Protein AF-A0A849RDF2-F1 (afdb_monomer)

Foldseek 3Di:
DAQLCVLPVVVLVQQLVQCVVVVNNVVNVLSVGWDFPAKAADPVQRKIKTFTDWPDDDDPCCPPPVNWDWCDWAFTDDPFRKIWTDTVVRTTTMIMTGNPDPCSVSRVVRNVD

Structure (mmCIF, N/CA/C/O backbone):
data_AF-A0A849RDF2-F1
#
_entry.id   AF-A0A849RDF2-F1
#
loop_
_atom_site.group_PDB
_atom_site.id
_atom_site.type_symbol
_atom_site.label_atom_id
_atom_site.label_alt_id
_atom_site.label_comp_id
_atom_site.label_asym_id
_atom_site.la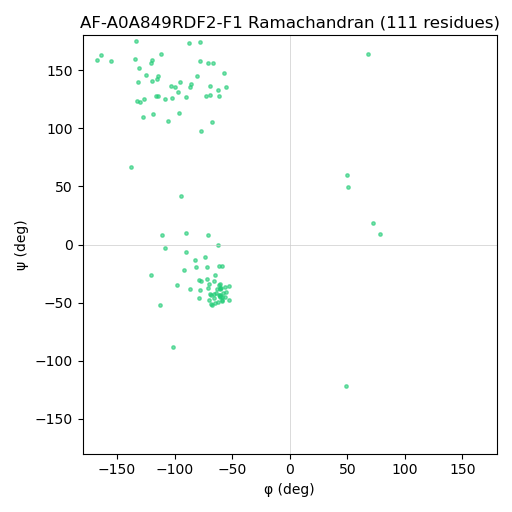bel_entity_id
_atom_site.label_seq_id
_atom_site.pdbx_PDB_ins_code
_atom_site.Cartn_x
_atom_site.Cartn_y
_atom_site.Cartn_z
_atom_site.occupancy
_atom_site.B_iso_or_equiv
_atom_site.auth_seq_id
_atom_site.auth_comp_id
_atom_site.auth_asym_id
_atom_site.auth_atom_id
_atom_site.pdbx_PDB_model_num
ATOM 1 N N . MET A 1 1 ? 4.001 -14.063 7.668 1.00 60.94 1 MET A N 1
ATOM 2 C CA . MET A 1 1 ? 4.428 -13.189 6.554 1.00 60.94 1 MET A CA 1
ATOM 3 C C . MET A 1 1 ? 5.271 -12.043 7.091 1.00 60.94 1 MET A C 1
ATOM 5 O O . MET A 1 1 ? 5.225 -11.777 8.289 1.00 60.94 1 MET A O 1
ATOM 9 N N . SER A 1 2 ? 6.099 -11.438 6.243 1.00 86.88 2 SER A N 1
ATOM 10 C CA . SER A 1 2 ? 7.029 -10.358 6.587 1.00 86.88 2 SER A CA 1
ATOM 11 C C . SER A 1 2 ? 6.331 -8.998 6.718 1.00 86.88 2 SER A C 1
ATOM 13 O O . SER A 1 2 ? 5.246 -8.775 6.183 1.00 86.88 2 SER A O 1
ATOM 15 N N . SER A 1 3 ? 6.957 -8.068 7.446 1.00 94.75 3 SER A N 1
ATOM 16 C CA . SER A 1 3 ? 6.512 -6.672 7.467 1.00 94.75 3 SER A CA 1
ATOM 17 C C . SER A 1 3 ? 6.810 -5.976 6.137 1.00 94.75 3 SER A C 1
ATOM 19 O O . SER A 1 3 ? 7.736 -6.365 5.417 1.00 94.75 3 SER A O 1
ATOM 21 N N . LEU A 1 4 ? 6.054 -4.921 5.829 1.00 96.56 4 LEU A N 1
ATOM 22 C CA . LEU A 1 4 ? 6.219 -4.116 4.621 1.00 96.56 4 LEU A CA 1
ATOM 23 C C . LEU A 1 4 ? 7.626 -3.515 4.548 1.00 96.56 4 LEU A C 1
ATOM 25 O O . LEU A 1 4 ? 8.311 -3.722 3.556 1.00 96.56 4 LEU A O 1
ATOM 29 N N . ILE A 1 5 ? 8.110 -2.902 5.635 1.00 96.94 5 ILE A N 1
ATOM 30 C CA . ILE A 1 5 ? 9.480 -2.360 5.720 1.00 96.94 5 ILE A CA 1
ATOM 31 C C . ILE A 1 5 ? 10.548 -3.421 5.426 1.00 96.94 5 ILE A C 1
ATOM 33 O O . ILE A 1 5 ? 11.576 -3.111 4.838 1.00 96.94 5 ILE A O 1
ATOM 37 N N . LYS A 1 6 ? 10.346 -4.676 5.840 1.00 95.75 6 LYS A N 1
ATOM 38 C CA . LYS A 1 6 ? 11.328 -5.736 5.565 1.00 95.75 6 LYS A CA 1
ATOM 39 C C . LYS A 1 6 ? 11.264 -6.226 4.124 1.00 95.75 6 LYS A C 1
ATOM 41 O O . LYS A 1 6 ? 12.282 -6.667 3.605 1.00 95.75 6 LYS A O 1
ATOM 46 N N . SER A 1 7 ? 10.077 -6.194 3.525 1.00 94.94 7 SER A N 1
ATOM 47 C CA . SER A 1 7 ? 9.838 -6.761 2.196 1.00 94.94 7 SER A CA 1
ATOM 48 C C . SER A 1 7 ? 10.147 -5.762 1.084 1.00 94.94 7 SER A C 1
ATOM 50 O O . SER A 1 7 ? 10.720 -6.160 0.083 1.00 94.94 7 SER A O 1
ATOM 52 N N . PHE A 1 8 ? 9.808 -4.487 1.306 1.00 95.31 8 PHE A N 1
ATOM 53 C CA . PHE A 1 8 ? 9.947 -3.367 0.373 1.00 9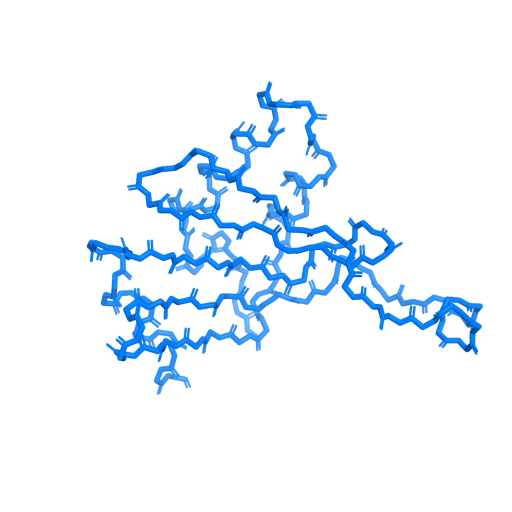5.31 8 PHE A CA 1
ATOM 54 C C . PHE A 1 8 ? 10.477 -2.122 1.118 1.00 95.31 8 PHE A C 1
ATOM 56 O O . PHE A 1 8 ? 9.752 -1.137 1.293 1.00 95.31 8 PHE A O 1
ATOM 63 N N . PRO A 1 9 ? 11.726 -2.148 1.620 1.00 95.56 9 PRO A N 1
ATOM 64 C CA . PRO A 1 9 ? 12.253 -1.115 2.517 1.00 95.56 9 PRO A CA 1
ATOM 65 C C . PRO A 1 9 ? 12.241 0.288 1.906 1.00 95.56 9 PRO A C 1
ATOM 67 O O . PRO A 1 9 ? 11.803 1.236 2.557 1.00 95.56 9 PRO A O 1
ATOM 70 N N . SER A 1 10 ? 12.685 0.418 0.653 1.00 94.88 10 SER A N 1
ATOM 71 C CA . SER A 1 10 ? 12.755 1.710 -0.038 1.00 94.88 10 SER A CA 1
ATOM 72 C C . SER A 1 10 ? 11.366 2.298 -0.278 1.00 94.88 10 SER A C 1
ATOM 74 O O . SER A 1 10 ? 11.151 3.481 -0.025 1.00 94.88 10 SER A O 1
ATOM 76 N N . LEU A 1 11 ? 10.410 1.461 -0.697 1.00 95.88 11 LEU A N 1
ATOM 77 C CA . LEU A 1 11 ? 9.020 1.870 -0.893 1.00 95.88 11 LEU A CA 1
ATOM 78 C C . LEU A 1 11 ? 8.397 2.341 0.422 1.00 95.88 11 LEU A C 1
ATOM 80 O O . LEU A 1 11 ? 7.825 3.424 0.481 1.00 95.88 11 LEU A O 1
ATOM 84 N N . ALA A 1 12 ? 8.533 1.549 1.488 1.00 96.75 12 ALA A N 1
ATOM 85 C CA . ALA A 1 12 ? 7.948 1.872 2.784 1.00 96.75 12 ALA A CA 1
ATOM 86 C C . ALA A 1 12 ? 8.504 3.193 3.339 1.00 96.75 12 ALA A C 1
ATOM 88 O O . ALA A 1 12 ? 7.738 4.042 3.789 1.00 96.75 12 ALA A O 1
ATOM 89 N N . ALA A 1 13 ? 9.823 3.397 3.252 1.00 97.00 13 ALA A N 1
ATOM 90 C CA . ALA A 1 13 ? 10.464 4.635 3.684 1.00 97.00 13 ALA A CA 1
ATOM 91 C C . ALA A 1 13 ? 9.960 5.854 2.895 1.00 97.00 13 ALA A C 1
ATOM 93 O O . ALA 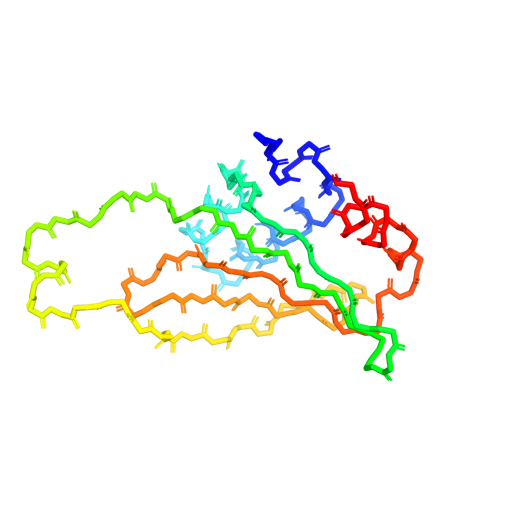A 1 13 ? 9.664 6.892 3.494 1.00 97.00 13 ALA A O 1
ATOM 94 N N . GLU A 1 14 ? 9.828 5.722 1.573 1.00 96.94 14 GLU A N 1
ATOM 95 C CA . GLU A 1 14 ? 9.341 6.797 0.710 1.00 96.94 14 GLU A CA 1
ATOM 96 C C . GLU A 1 14 ? 7.882 7.151 1.014 1.00 96.94 14 GLU A C 1
ATOM 98 O O . GLU A 1 14 ? 7.575 8.313 1.287 1.00 96.94 14 GLU A O 1
ATOM 103 N N . LEU A 1 15 ? 6.993 6.156 1.062 1.00 97.69 15 LEU A N 1
ATOM 104 C CA . LEU A 1 15 ? 5.575 6.361 1.366 1.00 97.69 15 LEU A CA 1
ATOM 105 C C . LEU A 1 15 ? 5.384 7.015 2.734 1.00 97.69 15 LEU A C 1
ATOM 107 O O . LEU A 1 15 ? 4.673 8.014 2.861 1.00 97.69 15 LEU A O 1
ATOM 111 N N . SER A 1 16 ? 6.067 6.505 3.758 1.00 97.88 16 SER A N 1
ATOM 112 C CA . SER A 1 16 ? 6.018 7.067 5.105 1.00 97.88 16 SER A CA 1
ATOM 113 C C . SER A 1 16 ? 6.530 8.507 5.161 1.00 97.88 16 SER A C 1
ATOM 115 O O . SER A 1 16 ? 6.006 9.317 5.931 1.00 97.88 16 SER A O 1
ATOM 117 N N . ARG A 1 17 ? 7.537 8.864 4.357 1.00 97.94 17 ARG A N 1
ATOM 118 C CA . ARG A 1 17 ? 8.021 10.245 4.241 1.00 97.94 17 ARG A CA 1
ATOM 119 C C . ARG A 1 17 ? 6.970 11.144 3.592 1.00 97.94 17 ARG A C 1
ATOM 121 O O .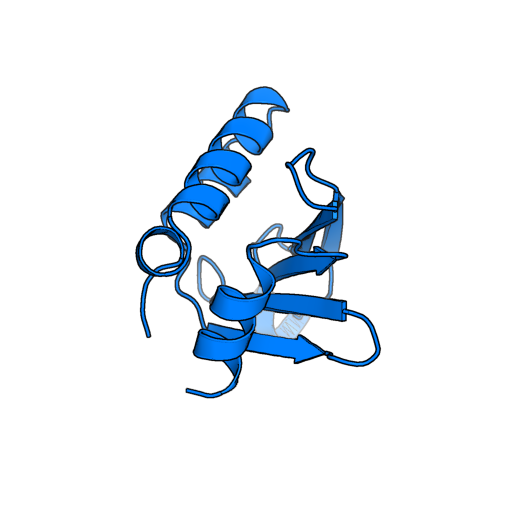 ARG A 1 17 ? 6.620 12.168 4.177 1.00 97.94 17 ARG A O 1
ATOM 128 N N . GLN A 1 18 ? 6.442 10.758 2.434 1.00 98.00 18 GLN A N 1
ATOM 129 C CA . GLN A 1 18 ? 5.487 11.568 1.667 1.00 98.00 18 GLN A CA 1
ATOM 130 C C . GLN A 1 18 ? 4.169 11.781 2.410 1.00 98.00 18 GLN A C 1
ATOM 132 O O . GLN A 1 18 ? 3.654 12.898 2.488 1.00 98.00 18 GLN A O 1
ATOM 137 N N . LEU A 1 19 ? 3.656 10.738 3.062 1.00 97.69 19 LEU A N 1
ATOM 138 C CA . LEU A 1 19 ? 2.468 10.842 3.905 1.00 97.69 19 LEU A CA 1
ATOM 139 C C . LEU A 1 19 ? 2.677 11.820 5.064 1.00 97.69 19 LEU A C 1
ATOM 141 O O . LEU A 1 19 ? 1.772 12.576 5.401 1.00 97.69 19 LEU A O 1
ATOM 145 N N . ARG A 1 20 ? 3.868 11.866 5.672 1.00 98.06 20 ARG A N 1
ATOM 146 C CA . ARG A 1 20 ? 4.162 12.853 6.724 1.00 98.06 20 ARG A CA 1
ATOM 147 C C . ARG A 1 20 ? 4.232 14.272 6.176 1.00 98.06 20 ARG A C 1
ATOM 149 O O . ARG A 1 20 ? 3.653 15.167 6.786 1.00 98.06 20 ARG A O 1
ATOM 156 N N . LEU A 1 21 ? 4.890 14.469 5.033 1.00 97.19 21 LEU A N 1
ATOM 157 C CA . LEU A 1 21 ? 4.993 15.779 4.379 1.00 97.19 21 LEU A CA 1
ATOM 158 C C . LEU A 1 21 ? 3.619 16.349 4.004 1.00 97.19 21 LEU A C 1
ATOM 160 O O . LEU A 1 21 ? 3.400 17.550 4.113 1.00 97.19 21 LEU A O 1
ATOM 164 N N . THR A 1 22 ? 2.674 15.482 3.641 1.00 96.00 22 THR A N 1
ATOM 165 C CA . THR A 1 22 ? 1.300 15.853 3.268 1.00 96.00 22 THR A CA 1
ATOM 166 C C . THR A 1 22 ? 0.321 15.880 4.450 1.00 96.00 22 THR A C 1
ATOM 168 O O . THR A 1 22 ? -0.887 15.999 4.257 1.00 96.00 22 THR A O 1
ATOM 171 N N . GLY A 1 23 ? 0.810 15.776 5.693 1.00 96.88 23 GLY A N 1
ATOM 172 C CA . GLY A 1 23 ? -0.021 15.857 6.902 1.00 96.88 23 GLY A CA 1
ATOM 173 C C . GLY A 1 23 ? -0.801 14.580 7.246 1.00 96.88 23 GLY A C 1
ATOM 174 O O . GLY A 1 23 ? -1.601 14.576 8.179 1.00 96.88 23 GLY A O 1
ATOM 175 N N . ARG A 1 24 ? -0.544 13.465 6.557 1.00 97.12 24 ARG A N 1
ATOM 176 C CA . ARG A 1 24 ? -1.165 12.142 6.760 1.00 97.12 24 ARG A CA 1
ATOM 177 C C . ARG A 1 24 ? -0.334 11.233 7.677 1.00 97.12 24 ARG A C 1
ATOM 179 O O . ARG A 1 24 ? -0.212 10.029 7.446 1.00 97.12 24 ARG A O 1
ATOM 186 N N . ALA A 1 25 ? 0.216 11.788 8.759 1.00 97.56 25 ALA A N 1
ATOM 187 C CA . ALA A 1 25 ? 1.052 11.049 9.714 1.00 97.56 25 ALA A CA 1
ATOM 188 C C . ALA A 1 25 ? 0.417 9.749 10.272 1.00 97.56 25 ALA A C 1
ATOM 190 O O . ALA A 1 25 ? 1.146 8.767 10.423 1.00 97.56 25 ALA A O 1
ATOM 191 N N . PRO A 1 26 ? -0.909 9.665 10.526 1.00 97.06 26 PRO A N 1
ATOM 192 C CA . PRO A 1 26 ? -1.531 8.407 10.942 1.00 97.06 26 PRO A CA 1
ATOM 193 C C . PRO A 1 26 ? -1.386 7.271 9.920 1.00 97.06 26 PRO A C 1
ATOM 195 O O . PRO A 1 26 ? -1.152 6.133 10.319 1.00 97.06 26 PRO A O 1
ATOM 198 N N . LEU A 1 27 ? -1.480 7.556 8.615 1.00 97.25 27 LEU A N 1
ATOM 199 C CA . LEU A 1 27 ? -1.260 6.549 7.570 1.00 97.25 27 LEU A CA 1
ATOM 200 C C . LEU A 1 27 ? 0.217 6.164 7.467 1.00 97.25 27 LEU A C 1
ATOM 202 O O . LEU A 1 27 ? 0.518 4.985 7.317 1.00 97.25 27 LEU A O 1
ATOM 206 N N . ALA A 1 28 ? 1.137 7.119 7.636 1.00 97.94 28 ALA A N 1
ATOM 207 C CA . ALA A 1 28 ? 2.570 6.819 7.674 1.00 97.94 28 ALA A CA 1
ATOM 208 C C . ALA A 1 28 ? 2.914 5.819 8.795 1.00 97.94 28 ALA A C 1
ATOM 210 O O . ALA A 1 28 ? 3.652 4.865 8.582 1.00 97.94 28 ALA A O 1
ATOM 211 N N . ASN A 1 29 ? 2.312 5.974 9.978 1.00 97.94 29 ASN A N 1
ATOM 212 C CA . ASN A 1 29 ? 2.508 5.027 11.080 1.00 97.94 29 ASN A CA 1
ATOM 213 C C . ASN A 1 29 ? 1.942 3.628 10.764 1.00 97.94 29 ASN A C 1
ATOM 215 O O . ASN A 1 29 ? 2.479 2.620 11.230 1.00 97.94 29 ASN A O 1
ATOM 219 N N . GLN A 1 30 ? 0.867 3.551 9.971 1.00 98.00 30 GLN A N 1
ATOM 220 C CA . GLN A 1 30 ? 0.339 2.273 9.490 1.00 98.00 30 GLN A CA 1
ATOM 221 C C . GLN A 1 30 ? 1.290 1.624 8.479 1.00 98.00 30 GLN A C 1
ATOM 223 O O . GLN A 1 30 ? 1.552 0.436 8.612 1.00 98.00 30 GLN A O 1
ATOM 228 N N . ILE A 1 31 ? 1.870 2.383 7.540 1.00 97.88 31 ILE A N 1
ATOM 229 C CA . ILE A 1 31 ? 2.912 1.884 6.620 1.00 97.88 31 ILE A CA 1
ATOM 230 C C . ILE A 1 31 ? 4.091 1.303 7.408 1.00 97.88 31 ILE A C 1
ATOM 232 O O . ILE A 1 31 ? 4.530 0.186 7.128 1.00 97.88 31 ILE A O 1
ATOM 236 N N . ASP A 1 32 ? 4.551 2.009 8.444 1.00 97.38 32 ASP A N 1
ATOM 237 C CA . ASP A 1 32 ? 5.715 1.586 9.227 1.00 97.38 32 ASP A CA 1
ATOM 238 C C . ASP A 1 32 ? 5.496 0.271 9.999 1.00 97.38 32 ASP A C 1
ATOM 240 O O . ASP A 1 32 ? 6.446 -0.457 10.295 1.00 97.38 32 ASP A O 1
ATOM 244 N N . SER A 1 33 ? 4.243 -0.047 10.323 1.00 96.81 33 SER A N 1
ATOM 245 C CA . SER A 1 33 ? 3.858 -1.241 11.085 1.00 96.81 33 SER A CA 1
ATOM 246 C C . SER A 1 33 ? 3.155 -2.314 10.248 1.00 96.81 33 SER A C 1
ATOM 248 O O . SER A 1 33 ? 2.866 -3.394 10.766 1.00 96.81 33 SER A O 1
ATOM 250 N N . ALA A 1 34 ? 2.908 -2.055 8.961 1.00 97.56 34 ALA A N 1
ATOM 251 C CA . ALA A 1 34 ? 2.118 -2.925 8.103 1.00 97.56 34 ALA A CA 1
ATOM 252 C C . ALA A 1 34 ? 2.760 -4.308 7.943 1.00 97.56 34 ALA A C 1
ATOM 254 O O . ALA A 1 34 ? 3.950 -4.450 7.641 1.00 97.56 34 ALA A O 1
ATOM 255 N N . ALA A 1 35 ? 1.938 -5.344 8.091 1.00 96.94 35 ALA A N 1
ATOM 256 C CA . ALA A 1 35 ? 2.280 -6.708 7.716 1.00 96.94 35 ALA A CA 1
ATOM 257 C C . ALA A 1 35 ? 1.722 -7.005 6.321 1.00 96.94 35 ALA A C 1
ATOM 259 O O . ALA A 1 35 ? 0.545 -6.749 6.066 1.00 96.94 35 ALA A O 1
ATOM 260 N N . VAL A 1 36 ? 2.549 -7.557 5.430 1.00 97.19 36 VAL A N 1
ATOM 261 C CA . VAL A 1 36 ? 2.112 -7.945 4.081 1.00 97.19 36 VAL A CA 1
ATOM 262 C C . VAL A 1 36 ? 1.231 -9.188 4.189 1.00 97.19 36 VAL A C 1
ATOM 264 O O . VAL A 1 36 ? 1.637 -10.171 4.804 1.00 97.19 36 VAL A O 1
ATOM 267 N N . ALA A 1 37 ? 0.036 -9.128 3.603 1.00 96.00 37 ALA A N 1
ATOM 268 C CA . ALA A 1 37 ? -0.955 -10.203 3.578 1.00 96.00 37 ALA A CA 1
ATOM 269 C C . ALA A 1 37 ? -0.921 -11.011 2.274 1.00 96.00 37 ALA A C 1
ATOM 271 O O . ALA A 1 37 ? -1.151 -12.214 2.291 1.00 96.00 37 ALA A O 1
ATOM 272 N N . ARG A 1 38 ? -0.637 -10.361 1.140 1.00 96.06 38 ARG A N 1
ATOM 273 C CA . ARG A 1 38 ? -0.294 -10.998 -0.144 1.00 96.06 38 ARG A CA 1
ATOM 274 C C . ARG A 1 38 ? 0.266 -9.953 -1.099 1.00 96.06 38 ARG A C 1
ATOM 276 O O . ARG A 1 38 ? -0.028 -8.768 -0.951 1.00 96.06 38 ARG A O 1
ATOM 283 N N . VAL A 1 39 ? 1.014 -10.399 -2.096 1.00 97.25 39 VAL A N 1
ATOM 284 C CA . VAL A 1 39 ? 1.430 -9.569 -3.228 1.00 97.25 39 VAL A CA 1
ATOM 285 C C . VAL A 1 39 ? 0.883 -10.204 -4.497 1.00 97.25 39 VAL A C 1
ATOM 287 O O . VAL A 1 39 ? 0.838 -11.425 -4.606 1.00 97.25 39 VAL A O 1
ATOM 290 N N . THR A 1 40 ? 0.423 -9.394 -5.440 1.00 97.12 40 THR A N 1
ATOM 291 C CA . THR A 1 40 ? 0.069 -9.857 -6.784 1.00 97.12 40 THR A CA 1
ATOM 292 C C . THR A 1 40 ? 0.702 -8.962 -7.825 1.00 97.12 40 THR A C 1
ATOM 294 O O . THR A 1 40 ? 0.902 -7.772 -7.587 1.00 97.12 40 THR A O 1
ATOM 297 N N . PHE A 1 41 ? 0.969 -9.526 -8.995 1.00 96.88 41 PHE A N 1
ATOM 298 C CA . PHE A 1 41 ? 1.481 -8.785 -10.133 1.00 96.88 41 PHE A CA 1
ATOM 299 C C . PHE A 1 41 ? 0.688 -9.152 -11.386 1.00 96.88 41 PHE A C 1
ATOM 301 O O . PHE A 1 41 ? 0.614 -10.324 -11.751 1.00 96.88 41 PHE A O 1
ATOM 308 N N . ASP A 1 42 ? 0.109 -8.151 -12.038 1.00 95.50 42 ASP A N 1
ATOM 309 C CA . ASP A 1 42 ? -0.546 -8.282 -13.333 1.00 95.50 42 ASP A CA 1
ATOM 310 C C . ASP A 1 42 ? 0.449 -7.890 -14.433 1.00 95.50 42 ASP A C 1
ATOM 312 O O . ASP A 1 42 ? 0.898 -6.743 -14.535 1.00 95.50 42 ASP A O 1
ATOM 316 N N . GLY A 1 43 ? 0.832 -8.878 -15.242 1.00 92.94 43 GLY A N 1
ATOM 317 C CA . GLY A 1 43 ? 1.771 -8.692 -16.342 1.00 92.94 43 GLY A CA 1
ATOM 318 C C . GLY A 1 43 ? 1.200 -7.922 -17.526 1.00 92.94 43 GLY A C 1
ATOM 319 O O . GLY A 1 43 ? 1.972 -7.222 -18.182 1.00 92.94 43 GLY A O 1
ATOM 320 N N . ASP A 1 44 ? -0.106 -8.021 -17.764 1.00 94.62 44 ASP A N 1
ATOM 321 C CA . ASP A 1 44 ? -0.787 -7.370 -18.881 1.00 94.62 44 ASP A CA 1
ATOM 322 C C . ASP A 1 44 ? -1.009 -5.886 -18.569 1.00 94.62 44 ASP A C 1
ATOM 324 O O . ASP A 1 44 ? -0.787 -5.028 -19.425 1.00 94.62 44 ASP A O 1
ATOM 328 N N . ALA A 1 45 ? -1.357 -5.570 -17.318 1.00 93.75 45 ALA A N 1
ATOM 329 C CA . ALA A 1 45 ? -1.482 -4.194 -16.832 1.00 93.75 45 ALA A CA 1
ATOM 330 C C . ALA A 1 45 ? -0.139 -3.555 -16.423 1.00 93.75 45 ALA A C 1
ATOM 332 O O . ALA A 1 45 ? -0.068 -2.344 -16.223 1.00 93.75 45 ALA A O 1
ATOM 333 N N . ASN A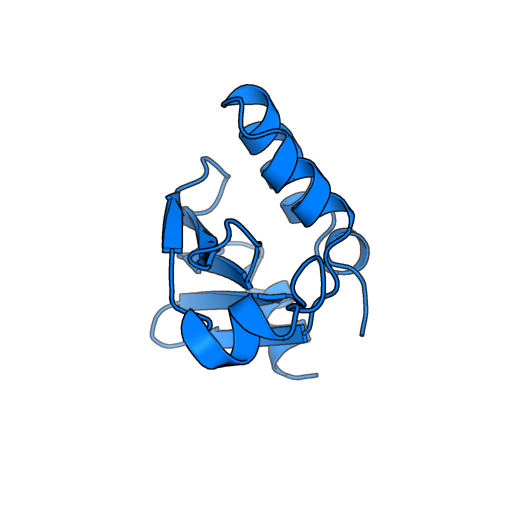 1 46 ? 0.929 -4.353 -16.288 1.00 94.69 46 ASN A N 1
ATOM 334 C CA . ASN A 1 46 ? 2.212 -3.940 -15.709 1.00 94.69 46 ASN A CA 1
ATOM 335 C C . ASN A 1 46 ? 2.029 -3.240 -14.345 1.00 94.69 46 ASN A C 1
ATOM 337 O O . ASN A 1 46 ? 2.559 -2.149 -14.112 1.00 94.69 46 ASN A O 1
ATOM 341 N N . ALA A 1 47 ? 1.256 -3.882 -13.466 1.00 96.38 47 ALA A N 1
ATOM 342 C CA . ALA A 1 47 ? 0.819 -3.346 -12.182 1.00 96.38 47 ALA A CA 1
ATOM 343 C C . ALA A 1 47 ? 1.046 -4.353 -11.048 1.00 96.38 47 ALA A C 1
ATOM 345 O O . ALA A 1 47 ? 0.817 -5.553 -11.206 1.00 96.38 47 ALA A O 1
ATOM 346 N N . GLY A 1 48 ? 1.493 -3.868 -9.892 1.00 97.50 48 GLY A N 1
ATOM 347 C CA . GLY A 1 48 ? 1.637 -4.657 -8.673 1.00 97.50 48 GLY A CA 1
ATOM 348 C C . GLY A 1 48 ? 0.690 -4.188 -7.578 1.00 97.50 48 GLY A C 1
ATOM 349 O O . GLY A 1 48 ? 0.462 -2.992 -7.426 1.00 97.50 48 GLY A O 1
ATOM 350 N N . TYR A 1 49 ? 0.195 -5.128 -6.778 1.00 97.88 49 TYR A N 1
ATOM 351 C CA . TYR A 1 49 ? -0.609 -4.836 -5.595 1.00 97.88 49 TYR A CA 1
ATOM 352 C C . TYR A 1 49 ? -0.013 -5.520 -4.376 1.00 97.88 49 TYR A C 1
ATOM 354 O O . TYR A 1 49 ? 0.168 -6.739 -4.356 1.00 97.88 49 TYR A O 1
ATOM 362 N N . ILE A 1 50 ? 0.253 -4.733 -3.340 1.00 97.94 50 ILE A N 1
ATOM 363 C CA . ILE A 1 50 ? 0.680 -5.201 -2.027 1.00 97.94 50 ILE A CA 1
ATOM 364 C C . ILE A 1 50 ? -0.509 -5.046 -1.088 1.00 97.94 50 ILE A C 1
ATOM 366 O O . ILE A 1 50 ? -0.858 -3.942 -0.677 1.00 97.94 50 ILE A O 1
ATOM 370 N N . TYR A 1 51 ? -1.131 -6.160 -0.730 1.00 97.44 51 TYR A N 1
ATOM 371 C CA . TYR A 1 51 ? -2.209 -6.193 0.249 1.00 97.44 51 TYR A CA 1
ATOM 372 C C . TYR A 1 51 ? -1.605 -6.302 1.640 1.00 97.44 51 TYR A C 1
ATOM 374 O O . TYR A 1 51 ? -0.684 -7.096 1.858 1.00 97.44 51 TYR A O 1
ATOM 382 N N . VAL A 1 52 ? -2.142 -5.552 2.597 1.00 97.06 52 VAL A N 1
ATOM 383 C CA . VAL A 1 52 ? -1.654 -5.561 3.979 1.00 97.06 52 VAL A CA 1
ATOM 384 C C . VAL A 1 52 ? -2.745 -5.985 4.950 1.00 97.06 52 VAL A C 1
ATOM 386 O O . VAL A 1 52 ? -3.939 -5.855 4.682 1.00 97.06 52 VAL A O 1
ATOM 389 N N . HIS A 1 53 ? -2.331 -6.498 6.103 1.00 95.12 53 HIS A N 1
ATOM 390 C CA . HIS A 1 53 ? -3.256 -6.690 7.207 1.00 95.12 53 HIS A CA 1
ATOM 391 C C . HIS A 1 53 ? -3.682 -5.327 7.771 1.00 95.12 53 HIS A C 1
ATOM 393 O O . HIS A 1 53 ? -2.819 -4.467 7.978 1.00 95.12 53 HIS A O 1
ATOM 399 N N . PRO A 1 54 ? -4.980 -5.129 8.065 1.00 89.00 54 PRO A N 1
ATOM 400 C CA . PRO A 1 54 ? -5.447 -3.911 8.709 1.00 89.00 54 PRO A CA 1
ATOM 401 C C . PRO A 1 54 ? -4.729 -3.677 10.040 1.00 89.00 54 PRO A C 1
ATOM 403 O O . PRO A 1 54 ? -4.434 -4.619 10.774 1.00 89.00 54 PRO A O 1
ATOM 406 N N . SER A 1 55 ? -4.523 -2.409 10.391 1.00 92.19 55 SER A N 1
ATOM 407 C CA . SER A 1 55 ? -3.808 -1.998 11.610 1.00 92.19 55 SER A CA 1
ATOM 408 C C . SER A 1 55 ? -4.457 -2.453 12.924 1.00 92.19 55 SER A C 1
ATOM 410 O O . SER A 1 55 ? -3.800 -2.465 13.964 1.00 92.19 55 SER A O 1
ATOM 412 N N . ARG A 1 56 ? -5.739 -2.830 12.894 1.00 92.00 56 ARG A N 1
ATOM 413 C CA . ARG A 1 56 ? -6.466 -3.423 14.021 1.00 92.00 56 ARG A CA 1
ATOM 414 C C . ARG A 1 56 ? -7.644 -4.262 13.551 1.00 92.00 56 ARG A C 1
ATOM 416 O O . ARG A 1 56 ? -8.210 -4.016 12.480 1.00 92.00 56 ARG A O 1
ATOM 423 N N . GLU A 1 57 ? -8.072 -5.171 14.416 1.00 91.06 57 GLU A N 1
ATOM 424 C CA . GLU A 1 57 ? -9.349 -5.858 14.269 1.00 91.06 57 GLU A CA 1
ATOM 425 C C . GLU A 1 57 ? -10.532 -4.895 14.436 1.00 91.06 57 GLU A C 1
ATOM 427 O O . GLU A 1 57 ? -10.436 -3.813 15.034 1.00 91.06 57 GLU A O 1
ATOM 432 N N . LEU A 1 58 ? -11.656 -5.29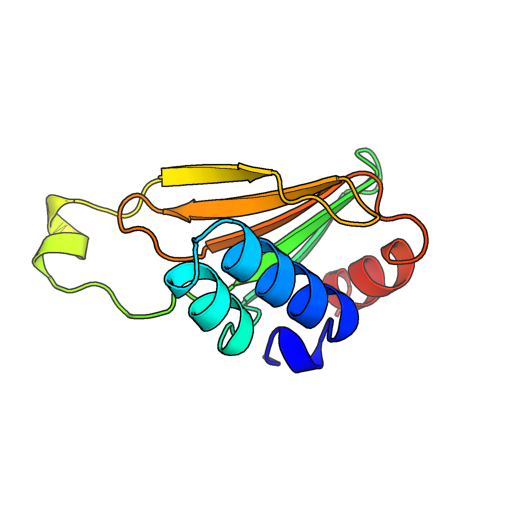8 13.853 1.00 91.44 58 LEU A N 1
ATOM 433 C CA . LEU A 1 58 ? -12.923 -4.598 13.990 1.00 91.44 58 LEU A CA 1
ATOM 434 C C . LEU A 1 58 ? -13.585 -4.976 15.304 1.00 91.44 58 LEU A C 1
ATOM 436 O O . LEU A 1 58 ? -13.550 -6.132 15.721 1.00 91.44 58 LEU A O 1
ATOM 440 N N . ASN A 1 59 ? -14.269 -4.020 15.919 1.00 91.81 59 ASN A N 1
ATOM 441 C CA . ASN A 1 59 ? -15.185 -4.345 17.001 1.00 91.81 59 ASN A CA 1
ATOM 442 C C . ASN A 1 59 ? -16.515 -4.909 16.451 1.00 91.81 59 ASN A C 1
ATOM 444 O O . ASN A 1 59 ? -16.768 -4.934 15.243 1.00 91.81 59 ASN A O 1
ATOM 448 N N . VAL A 1 60 ? -17.389 -5.359 17.356 1.00 93.00 60 VAL A N 1
ATOM 449 C CA . VAL A 1 60 ? -18.684 -5.973 17.011 1.00 93.00 60 VAL A CA 1
ATOM 450 C C . VAL A 1 60 ? -19.584 -5.025 16.209 1.00 93.00 60 VAL A C 1
ATOM 452 O O . VAL A 1 60 ? -20.266 -5.466 15.288 1.00 93.00 60 VAL A O 1
ATOM 455 N N . VAL A 1 61 ? -19.575 -3.727 16.523 1.00 91.69 61 VAL A N 1
ATOM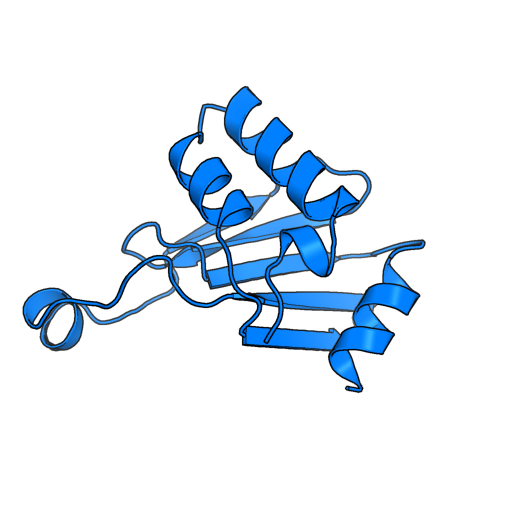 456 C CA . VAL A 1 61 ? -20.386 -2.717 15.823 1.00 91.69 61 VAL A CA 1
ATOM 457 C C . VAL A 1 61 ? -19.859 -2.499 14.408 1.00 91.69 61 VAL A C 1
ATOM 459 O O . VAL A 1 61 ? -20.623 -2.541 13.446 1.00 91.69 61 VAL A O 1
ATOM 462 N N . GLU A 1 62 ? -18.551 -2.313 14.265 1.00 91.81 62 GLU A N 1
ATOM 463 C CA . GLU A 1 62 ? -17.917 -2.114 12.962 1.00 91.81 62 GLU A CA 1
ATOM 464 C C . GLU A 1 62 ? -18.090 -3.343 12.064 1.00 91.81 62 GLU A C 1
ATOM 466 O O . GLU A 1 62 ? -18.370 -3.202 10.877 1.00 91.81 62 GLU A O 1
ATOM 471 N N . THR A 1 63 ? -18.000 -4.544 12.638 1.00 90.50 63 THR A N 1
ATOM 472 C CA . THR A 1 63 ? -18.182 -5.805 11.910 1.00 90.50 63 THR A CA 1
ATOM 473 C C . THR A 1 63 ? -19.627 -5.998 11.457 1.00 90.50 63 THR A C 1
ATOM 475 O O . THR A 1 63 ? -19.869 -6.272 10.285 1.00 90.50 63 THR A O 1
ATOM 478 N N . ASN A 1 64 ? -20.592 -5.851 12.370 1.00 89.62 64 ASN A N 1
ATOM 479 C CA . ASN A 1 64 ? -21.972 -6.276 12.121 1.00 89.62 64 ASN A CA 1
ATOM 480 C C . ASN A 1 64 ? -22.866 -5.183 11.533 1.00 89.62 64 ASN A C 1
ATOM 482 O O . ASN A 1 64 ? -23.903 -5.503 10.958 1.00 89.62 64 ASN A O 1
ATOM 486 N N . ILE A 1 65 ? -22.511 -3.908 11.709 1.00 90.06 65 ILE A N 1
ATOM 487 C CA . ILE A 1 65 ? -23.365 -2.783 11.306 1.00 90.06 65 ILE A CA 1
ATOM 488 C C . ILE A 1 65 ? -22.734 -2.005 10.157 1.00 90.06 65 ILE A C 1
ATOM 490 O O . ILE A 1 65 ? -23.386 -1.775 9.141 1.00 90.06 65 ILE A O 1
ATOM 494 N N . MET A 1 66 ? -21.471 -1.597 10.299 1.00 90.31 66 MET A N 1
ATOM 495 C CA . MET A 1 66 ? -20.814 -0.787 9.268 1.00 90.31 66 MET A CA 1
ATOM 496 C C . MET A 1 66 ? -20.354 -1.649 8.087 1.00 90.31 66 MET A C 1
ATOM 498 O O . MET A 1 66 ? -20.594 -1.302 6.925 1.00 90.31 66 MET A O 1
ATOM 502 N N . GLY A 1 67 ? -19.717 -2.781 8.393 1.00 89.31 67 GLY A N 1
ATOM 503 C CA . GLY A 1 67 ? -18.981 -3.587 7.428 1.00 89.31 67 GLY A CA 1
ATOM 504 C C . GLY A 1 67 ? -17.724 -2.874 6.912 1.00 89.31 67 GLY A C 1
ATOM 505 O O . GLY A 1 67 ? -17.567 -1.657 7.045 1.00 89.31 67 GLY A O 1
ATOM 506 N N . VAL A 1 68 ? -16.825 -3.646 6.297 1.00 90.12 68 VAL A N 1
ATOM 507 C CA . VAL A 1 68 ? -15.632 -3.107 5.625 1.00 90.12 68 VAL A CA 1
ATOM 508 C C . VAL A 1 68 ? -15.970 -2.811 4.177 1.00 90.12 68 VAL A C 1
ATOM 510 O O . VAL A 1 68 ? -16.456 -3.682 3.454 1.00 90.12 68 VAL A O 1
ATOM 513 N N . ARG A 1 69 ? -15.702 -1.582 3.751 1.00 93.38 69 ARG A N 1
ATOM 514 C CA . ARG A 1 69 ? -15.832 -1.135 2.364 1.00 93.38 69 ARG A CA 1
ATOM 515 C C . ARG A 1 69 ? -14.593 -0.341 1.993 1.00 93.38 69 ARG A C 1
ATOM 517 O O . ARG A 1 69 ? -13.903 0.166 2.872 1.00 93.38 69 ARG A O 1
ATOM 524 N N . HIS A 1 70 ? -14.340 -0.210 0.698 1.00 94.81 70 HIS A N 1
ATOM 525 C CA . HIS A 1 70 ? -13.347 0.744 0.223 1.00 94.81 70 HIS A CA 1
ATOM 526 C C . HIS A 1 70 ? -13.678 2.154 0.747 1.00 94.81 70 HIS A C 1
ATOM 528 O O . HIS A 1 70 ? -14.848 2.547 0.771 1.00 94.81 70 HIS A O 1
ATOM 534 N N . GLY A 1 71 ? -12.654 2.859 1.222 1.00 95.44 71 GLY A N 1
ATOM 535 C CA . GLY A 1 71 ? -12.730 4.234 1.698 1.00 95.44 71 GLY A CA 1
ATOM 536 C C . GLY A 1 71 ? -12.198 5.181 0.638 1.00 95.44 71 GLY A C 1
ATOM 537 O O . GLY A 1 71 ? -12.965 5.687 -0.176 1.00 95.44 71 GLY A O 1
ATOM 538 N N . GLU A 1 72 ? -10.888 5.409 0.670 1.00 96.62 72 GLU A N 1
ATOM 539 C CA . GLU A 1 72 ? -10.185 6.307 -0.246 1.00 96.62 72 GLU A CA 1
ATOM 540 C C . GLU A 1 72 ? -9.041 5.587 -0.965 1.00 96.62 72 GLU A C 1
ATOM 542 O O . GLU A 1 72 ? -8.334 4.784 -0.347 1.00 96.62 72 GLU A O 1
ATOM 547 N N . THR A 1 73 ? -8.808 5.970 -2.222 1.00 97.81 73 THR A N 1
ATOM 548 C CA . THR A 1 73 ? -7.550 5.759 -2.949 1.00 97.81 73 THR A CA 1
ATOM 549 C C . THR A 1 73 ? -6.780 7.075 -2.975 1.00 97.81 73 THR A C 1
ATOM 551 O O . THR A 1 73 ? -7.310 8.113 -3.378 1.00 97.81 73 THR A O 1
ATOM 554 N N . LEU A 1 74 ? -5.531 7.044 -2.522 1.00 97.19 74 LEU A N 1
ATOM 555 C CA . LEU A 1 74 ? -4.663 8.207 -2.392 1.00 97.19 74 LEU A CA 1
ATOM 556 C C . LEU A 1 74 ? -3.438 8.034 -3.277 1.00 97.19 74 LEU A C 1
ATOM 558 O O . LEU A 1 74 ? -2.587 7.199 -2.982 1.00 97.19 74 LEU A O 1
ATOM 562 N N . GLU A 1 75 ? -3.320 8.850 -4.316 1.00 97.31 75 GLU A N 1
ATOM 563 C CA . GLU A 1 75 ? -2.088 8.917 -5.096 1.00 97.31 75 GLU A CA 1
ATOM 564 C C . GLU A 1 75 ? -0.975 9.556 -4.255 1.00 97.31 75 GLU A C 1
ATOM 566 O O . GLU A 1 75 ? -1.159 10.620 -3.654 1.00 97.31 75 GLU A O 1
ATOM 571 N N . ILE A 1 76 ? 0.173 8.884 -4.187 1.00 96.06 76 ILE A N 1
ATOM 572 C CA . ILE A 1 76 ? 1.362 9.340 -3.473 1.00 96.06 76 ILE A CA 1
ATOM 573 C C . ILE A 1 76 ? 2.477 9.566 -4.485 1.00 96.06 76 ILE A C 1
ATOM 575 O O . ILE A 1 76 ? 2.819 8.678 -5.266 1.00 96.06 76 ILE A O 1
ATOM 579 N N . GLU A 1 77 ? 3.079 10.750 -4.432 1.00 91.94 77 GLU A N 1
ATOM 580 C CA . GLU A 1 77 ? 4.197 11.101 -5.299 1.00 91.94 77 GLU A CA 1
ATOM 581 C C . GLU A 1 77 ? 5.430 10.258 -4.942 1.00 91.94 77 GLU A C 1
ATOM 583 O O . GLU A 1 77 ? 6.088 10.466 -3.923 1.00 91.94 77 GLU A O 1
ATOM 588 N N . THR A 1 78 ? 5.730 9.275 -5.787 1.00 91.62 78 THR A N 1
ATOM 589 C CA . THR A 1 78 ? 6.910 8.409 -5.687 1.00 91.62 78 THR A CA 1
ATOM 590 C C . THR A 1 78 ? 7.571 8.292 -7.068 1.00 91.62 78 THR A C 1
ATOM 592 O O . THR A 1 78 ? 7.014 8.787 -8.048 1.00 91.62 78 THR A O 1
ATOM 595 N N . PRO A 1 79 ? 8.733 7.626 -7.208 1.00 90.25 79 PRO A N 1
ATOM 596 C CA . PRO A 1 79 ? 9.306 7.334 -8.527 1.00 90.25 79 PRO A CA 1
ATOM 597 C C . PRO A 1 79 ? 8.394 6.499 -9.442 1.00 90.25 79 PRO A C 1
ATOM 599 O O . PRO A 1 79 ? 8.598 6.482 -10.654 1.00 90.25 79 PRO A O 1
ATOM 602 N N . TYR A 1 80 ? 7.400 5.818 -8.868 1.00 92.00 80 TYR A N 1
ATOM 603 C CA . TYR A 1 80 ? 6.367 5.074 -9.583 1.00 92.00 80 TYR A CA 1
ATOM 604 C C . TYR A 1 80 ? 5.012 5.753 -9.404 1.00 92.00 80 TYR A C 1
ATOM 606 O O . TYR A 1 80 ? 4.811 6.548 -8.480 1.00 92.00 80 TYR A O 1
ATOM 614 N N . TRP A 1 81 ? 4.049 5.392 -10.247 1.00 93.62 81 TRP A N 1
ATOM 615 C CA . TRP A 1 81 ? 2.673 5.793 -10.001 1.00 93.62 81 TRP A CA 1
ATOM 616 C C . TRP A 1 81 ? 2.099 4.901 -8.897 1.00 93.62 81 TRP A C 1
ATOM 618 O O . TRP A 1 81 ? 1.718 3.758 -9.140 1.00 93.62 81 TRP A O 1
ATOM 628 N N . THR A 1 82 ? 2.111 5.415 -7.666 1.00 97.50 82 THR A N 1
ATOM 629 C CA . THR A 1 82 ? 1.772 4.646 -6.466 1.00 97.50 82 THR A CA 1
ATOM 630 C C . THR A 1 82 ? 0.502 5.175 -5.821 1.00 97.50 82 THR A C 1
ATOM 632 O O . THR A 1 82 ? 0.418 6.355 -5.483 1.00 97.50 82 THR A O 1
ATOM 635 N N . ASN A 1 83 ? -0.452 4.283 -5.576 1.00 98.00 83 ASN A N 1
ATOM 636 C CA . ASN A 1 83 ? -1.686 4.584 -4.868 1.00 98.00 83 ASN A CA 1
ATOM 637 C C . ASN A 1 83 ? -1.750 3.817 -3.546 1.00 98.00 83 ASN A C 1
ATOM 639 O O . ASN A 1 83 ? -1.339 2.661 -3.448 1.00 98.00 83 ASN A O 1
ATOM 643 N N . ILE A 1 84 ? -2.284 4.461 -2.515 1.00 97.75 84 ILE A N 1
ATOM 644 C CA . ILE A 1 84 ? -2.591 3.853 -1.224 1.00 97.75 84 ILE A CA 1
ATOM 645 C C . ILE A 1 84 ? -4.099 3.716 -1.088 1.00 97.75 84 ILE A C 1
ATOM 647 O O . ILE A 1 84 ? -4.817 4.713 -1.133 1.00 97.75 84 ILE A O 1
ATOM 651 N N . ASP A 1 85 ? -4.556 2.500 -0.817 1.00 97.94 85 ASP A N 1
ATOM 652 C CA . ASP A 1 85 ? -5.958 2.221 -0.550 1.00 97.94 85 ASP A CA 1
ATOM 653 C C . ASP A 1 85 ? -6.228 2.107 0.944 1.00 97.94 85 ASP A C 1
ATOM 655 O O . ASP A 1 85 ? -5.525 1.422 1.703 1.00 97.94 85 ASP A O 1
ATOM 659 N N . THR A 1 86 ? -7.317 2.741 1.354 1.00 97.94 86 THR A N 1
ATOM 660 C CA . THR A 1 86 ? -7.862 2.669 2.705 1.00 97.94 86 THR A CA 1
ATOM 661 C C . THR A 1 86 ? -9.272 2.100 2.692 1.00 97.94 86 THR A C 1
ATOM 663 O O . THR A 1 86 ? -9.969 2.123 1.675 1.00 97.94 86 THR A O 1
ATOM 666 N N . ASP A 1 87 ? -9.715 1.583 3.832 1.00 96.56 87 ASP A N 1
ATOM 667 C CA . ASP A 1 87 ? -11.128 1.295 4.044 1.00 96.56 87 ASP A CA 1
ATOM 668 C C . ASP A 1 87 ? -11.897 2.504 4.598 1.00 96.56 87 ASP A C 1
ATOM 670 O O . ASP A 1 87 ? -11.333 3.535 4.967 1.00 96.56 87 ASP A O 1
ATOM 674 N N . ASN A 1 88 ? -13.217 2.363 4.696 1.00 95.19 88 ASN A N 1
ATOM 675 C CA . ASN A 1 88 ? -14.130 3.361 5.260 1.00 95.19 88 ASN A CA 1
ATOM 676 C C . ASN A 1 88 ? -13.895 3.684 6.753 1.00 95.19 88 ASN A C 1
ATOM 678 O O . ASN A 1 88 ? -14.623 4.502 7.315 1.00 95.19 88 ASN A O 1
ATOM 682 N N . LEU A 1 89 ? -12.915 3.049 7.402 1.00 94.81 89 LEU A N 1
ATOM 683 C CA . LEU A 1 89 ? -12.469 3.316 8.771 1.00 94.81 89 LEU A CA 1
ATOM 684 C C . LEU A 1 89 ? -11.063 3.946 8.804 1.00 94.81 89 LEU A C 1
ATOM 686 O O . LEU A 1 89 ? -10.477 4.082 9.880 1.00 94.81 89 LEU A O 1
ATOM 690 N N . GLY A 1 90 ? -10.512 4.320 7.643 1.00 95.06 90 GLY A N 1
ATOM 691 C CA . GLY A 1 90 ? -9.191 4.934 7.504 1.00 95.06 90 GLY A CA 1
ATOM 692 C C . GLY A 1 90 ? -8.029 3.967 7.741 1.00 95.06 90 GLY A C 1
ATOM 693 O O . GLY A 1 90 ? -6.907 4.401 8.028 1.00 95.06 90 GLY A O 1
ATOM 694 N N . ARG A 1 91 ? -8.274 2.653 7.675 1.00 96.38 91 ARG A N 1
ATOM 695 C CA . ARG A 1 91 ? -7.221 1.642 7.811 1.00 96.38 91 ARG A CA 1
ATOM 696 C C . ARG A 1 91 ? -6.592 1.385 6.453 1.00 96.38 91 ARG A C 1
ATOM 698 O O . ARG A 1 91 ? -7.306 1.226 5.469 1.00 96.38 91 ARG A O 1
ATOM 705 N N . LEU A 1 92 ? -5.266 1.309 6.420 1.00 97.62 92 LEU A N 1
ATOM 706 C CA . LEU A 1 92 ? -4.520 0.883 5.241 1.00 97.62 92 LEU A CA 1
ATOM 707 C C . LEU A 1 92 ? -4.916 -0.556 4.875 1.00 97.62 92 LEU A C 1
ATOM 709 O O . LEU A 1 92 ? -4.863 -1.440 5.733 1.00 97.62 92 LEU A O 1
ATOM 713 N N . VAL A 1 93 ? -5.290 -0.786 3.616 1.00 96.88 93 VAL A N 1
ATOM 714 C CA . VAL A 1 93 ? -5.652 -2.122 3.107 1.00 96.88 93 VAL A CA 1
ATOM 715 C C . VAL A 1 93 ? -4.773 -2.577 1.948 1.00 96.88 93 VAL A C 1
ATOM 717 O O . VAL A 1 93 ? -4.568 -3.781 1.771 1.00 96.88 93 VAL A O 1
ATOM 720 N N . GLY A 1 94 ? -4.207 -1.641 1.187 1.00 97.31 94 GLY A N 1
ATOM 721 C CA . GLY A 1 94 ? -3.386 -1.980 0.038 1.00 97.31 94 GLY A CA 1
ATOM 722 C C . GLY A 1 94 ? -2.533 -0.830 -0.468 1.00 97.31 94 GLY A C 1
ATOM 723 O O . GLY A 1 94 ? -2.751 0.335 -0.134 1.00 97.31 94 GLY A O 1
ATOM 724 N N . ILE A 1 95 ? -1.537 -1.201 -1.262 1.00 98.25 95 ILE A N 1
ATOM 725 C CA . ILE A 1 95 ? -0.682 -0.299 -2.024 1.00 98.25 95 ILE A CA 1
ATOM 726 C C . ILE A 1 95 ? -0.670 -0.829 -3.456 1.00 98.25 95 ILE A C 1
ATOM 728 O O . ILE A 1 95 ? -0.311 -1.986 -3.682 1.00 98.25 95 ILE A O 1
ATOM 732 N N . GLU A 1 96 ? -1.068 0.002 -4.405 1.00 98.00 96 GLU A N 1
ATOM 733 C CA . GLU A 1 96 ? -1.014 -0.272 -5.837 1.00 98.00 96 GLU A CA 1
ATOM 734 C C . GLU A 1 96 ? 0.171 0.475 -6.442 1.00 98.00 96 GLU A C 1
ATOM 736 O O . GLU A 1 96 ? 0.411 1.638 -6.129 1.00 98.00 96 GLU A O 1
ATOM 741 N N . ILE A 1 97 ? 0.919 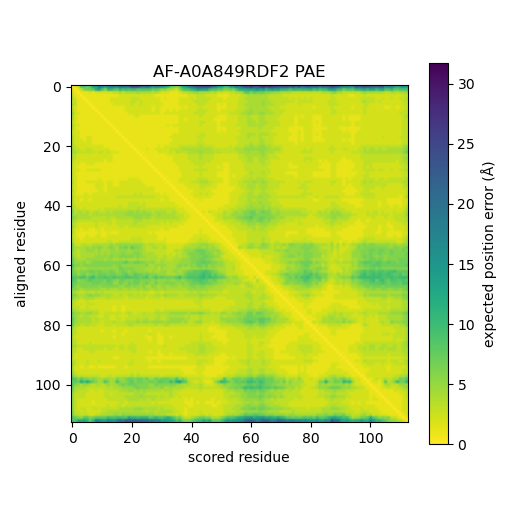-0.202 -7.307 1.00 97.50 97 ILE A N 1
ATOM 742 C CA . ILE A 1 97 ? 2.079 0.354 -7.996 1.00 97.50 97 ILE A CA 1
ATOM 743 C C . ILE A 1 97 ? 1.888 0.107 -9.488 1.00 97.50 97 ILE A C 1
ATOM 745 O O . ILE A 1 97 ? 1.976 -1.027 -9.969 1.00 97.50 97 ILE A O 1
ATOM 749 N N . LEU A 1 98 ? 1.639 1.183 -10.219 1.00 94.38 98 LEU A N 1
ATOM 750 C CA . LEU A 1 98 ? 1.494 1.206 -11.664 1.00 94.38 98 LEU A CA 1
ATOM 751 C C . LEU A 1 98 ? 2.836 1.583 -12.297 1.00 94.38 98 LEU A C 1
ATOM 753 O O . LEU A 1 98 ? 3.552 2.459 -11.810 1.00 94.38 98 LEU A O 1
ATOM 757 N N . ALA A 1 99 ? 3.174 0.913 -13.401 1.00 90.12 99 ALA A N 1
ATOM 758 C CA . ALA A 1 99 ? 4.445 1.096 -14.103 1.00 90.12 99 ALA A CA 1
ATOM 759 C C . ALA A 1 99 ? 5.677 1.018 -13.164 1.00 90.12 99 ALA A C 1
ATOM 761 O O . ALA A 1 99 ? 6.466 1.961 -13.094 1.00 90.12 99 ALA A O 1
ATOM 762 N N . PRO A 1 100 ? 5.894 -0.116 -12.471 1.00 89.75 100 PRO A N 1
ATOM 763 C CA . PRO A 1 100 ? 6.840 -0.227 -11.356 1.00 89.75 100 PRO A CA 1
ATOM 764 C C . PRO A 1 100 ? 8.326 -0.171 -11.738 1.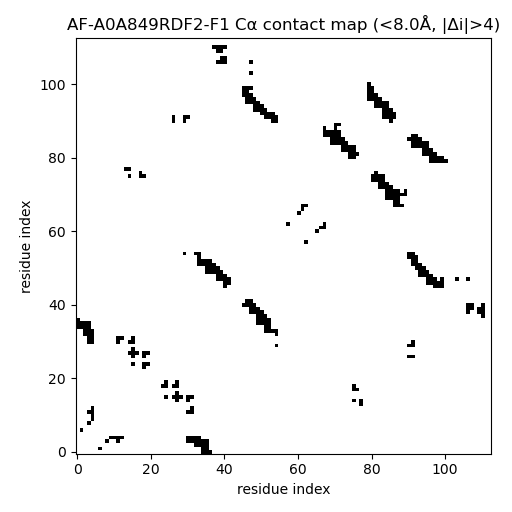00 89.75 100 PRO A C 1
ATOM 766 O O . PRO A 1 100 ? 9.162 -0.448 -10.891 1.00 89.75 100 PRO A O 1
ATOM 769 N N . GLY A 1 101 ? 8.685 0.132 -12.990 1.00 91.44 101 GLY A N 1
ATOM 770 C CA . GLY A 1 101 ? 10.083 0.253 -13.416 1.00 91.44 101 GLY A CA 1
ATOM 771 C C . GLY A 1 101 ? 10.959 -0.928 -12.976 1.00 91.44 101 GLY A C 1
ATOM 772 O O . GLY A 1 101 ? 10.675 -2.083 -13.296 1.00 91.44 101 GLY A O 1
ATOM 773 N N . ASP A 1 102 ? 12.013 -0.623 -12.225 1.00 91.56 102 ASP A N 1
ATOM 774 C CA . ASP A 1 102 ? 12.963 -1.559 -11.616 1.00 91.56 102 ASP A CA 1
ATOM 775 C C . ASP A 1 102 ? 12.393 -2.359 -10.428 1.00 91.56 102 ASP A C 1
ATOM 777 O O . ASP A 1 102 ? 12.891 -3.444 -10.132 1.00 91.56 102 ASP A O 1
ATOM 781 N N . MET A 1 103 ? 11.298 -1.917 -9.801 1.00 92.75 103 MET A N 1
ATOM 782 C CA . MET A 1 103 ? 10.587 -2.668 -8.752 1.00 92.75 103 MET A CA 1
ATOM 783 C C . MET A 1 103 ? 9.779 -3.857 -9.300 1.00 92.75 103 MET A C 1
ATOM 785 O O . MET A 1 103 ? 9.317 -4.711 -8.540 1.00 92.75 103 MET A O 1
ATOM 789 N N . LYS A 1 104 ? 9.617 -3.960 -10.624 1.00 94.12 104 LYS A N 1
ATOM 790 C CA . LYS A 1 104 ? 8.865 -5.040 -11.281 1.00 94.12 104 LYS A CA 1
ATOM 791 C C . LYS A 1 104 ? 9.320 -6.437 -10.853 1.00 94.12 104 LYS A C 1
ATOM 793 O O . LYS A 1 104 ? 8.480 -7.285 -10.546 1.00 94.12 104 LYS A O 1
ATOM 798 N N . ASP A 1 105 ? 10.627 -6.681 -10.844 1.00 92.88 105 ASP A N 1
ATOM 799 C CA . ASP A 1 105 ? 11.178 -8.004 -10.531 1.00 92.88 105 ASP A CA 1
ATOM 800 C C . ASP A 1 105 ? 11.000 -8.348 -9.048 1.00 92.88 105 ASP A C 1
ATOM 802 O O . ASP A 1 105 ? 10.726 -9.498 -8.699 1.00 92.88 105 ASP A O 1
ATOM 806 N N . GLU A 1 106 ? 11.078 -7.342 -8.174 1.00 92.38 106 GLU A N 1
ATOM 807 C CA . GLU A 1 106 ? 10.807 -7.499 -6.747 1.00 92.38 106 GLU A CA 1
ATOM 808 C C . GLU A 1 106 ? 9.335 -7.858 -6.502 1.00 92.38 106 GLU A C 1
ATOM 810 O O . GLU A 1 106 ? 9.047 -8.823 -5.794 1.00 92.38 106 GLU A O 1
ATOM 815 N N . LEU A 1 107 ? 8.397 -7.156 -7.148 1.00 93.94 107 LEU A N 1
ATOM 816 C CA . LEU A 1 107 ? 6.964 -7.454 -7.051 1.00 93.94 107 LEU A CA 1
ATOM 817 C C . LEU A 1 107 ? 6.633 -8.863 -7.546 1.00 93.94 107 LEU A C 1
ATOM 819 O O . LEU A 1 107 ? 5.897 -9.583 -6.874 1.00 93.94 107 LEU A O 1
ATOM 823 N N . ARG A 1 108 ? 7.208 -9.286 -8.679 1.00 93.62 108 ARG A N 1
ATOM 824 C CA . ARG A 1 108 ? 7.032 -10.649 -9.210 1.00 93.62 108 ARG A CA 1
ATOM 825 C C . ARG A 1 108 ? 7.545 -11.709 -8.245 1.00 93.62 108 ARG A C 1
ATOM 827 O O . ARG A 1 108 ? 6.829 -12.658 -7.949 1.00 93.62 108 ARG A O 1
ATOM 834 N N . LYS A 1 109 ? 8.736 -11.506 -7.677 1.00 93.38 109 LYS A N 1
ATOM 835 C CA . LYS A 1 109 ? 9.326 -12.432 -6.702 1.00 93.38 109 LYS A CA 1
ATOM 836 C C . LYS A 1 109 ? 8.407 -12.689 -5.503 1.00 93.38 109 LYS A C 1
ATOM 838 O O . LYS A 1 109 ? 8.339 -13.823 -5.041 1.00 93.38 109 LYS A O 1
ATOM 843 N N . TYR A 1 110 ? 7.738 -11.658 -4.985 1.00 92.12 110 TYR A N 1
ATOM 844 C CA . TYR A 1 110 ? 6.791 -11.811 -3.874 1.00 92.12 110 TYR A CA 1
ATOM 845 C C . TYR A 1 110 ? 5.397 -12.284 -4.307 1.00 92.12 110 TYR A C 1
ATOM 847 O O . TYR A 1 110 ? 4.649 -12.758 -3.459 1.00 92.12 110 TYR A O 1
ATOM 855 N N . ALA A 1 111 ? 5.031 -12.134 -5.582 1.00 91.19 111 ALA A N 1
ATOM 856 C CA . ALA A 1 111 ? 3.766 -12.635 -6.116 1.00 91.19 111 ALA A CA 1
ATOM 857 C C . ALA A 1 111 ? 3.804 -14.146 -6.411 1.00 91.19 111 ALA A C 1
ATOM 859 O O . ALA A 1 111 ? 2.778 -14.811 -6.291 1.00 91.19 111 ALA A O 1
ATOM 860 N N . ASP A 1 112 ? 4.976 -14.677 -6.772 1.00 83.88 112 ASP A N 1
ATOM 861 C CA . ASP A 1 112 ? 5.178 -16.089 -7.129 1.00 83.88 112 ASP A CA 1
ATOM 862 C C . ASP A 1 112 ? 5.540 -16.995 -5.928 1.00 83.88 112 ASP A C 1
ATOM 864 O O . ASP A 1 112 ? 5.655 -18.212 -6.096 1.00 83.88 112 ASP A O 1
ATOM 868 N N . GLY A 1 113 ? 5.772 -16.420 -4.738 1.00 64.62 113 GLY A N 1
ATOM 869 C CA . GLY A 1 113 ? 6.225 -17.121 -3.524 1.00 64.62 113 GLY A CA 1
ATOM 870 C C . GLY A 1 113 ? 5.142 -17.300 -2.470 1.00 64.62 113 GLY A C 1
ATOM 871 O O . GLY A 1 113 ? 5.060 -18.421 -1.918 1.00 64.62 113 GLY A O 1
#

Radius of gyration: 13.95 Å; Cα contacts (8 Å, |Δi|>4): 205; chains: 1; bounding box: 36×33×36 Å

pLDDT: mean 94.37, std 5.15, range [60.94, 98.25]

Secondary structure (DSSP, 8-state):
--BHHHHSHHHHHHHHHHHHHTT-HHHHHHHHHPBEEEEEEETTTTEEEEEE--SS---HHIIIII---EEEEEEEESSSEEEEEEETTS-EEEEEEES-GGGHHHHHHHH--

Sequence (113 aa):
MSSLIKSFPSLAAELSRQLRLTGRAPLANQIDSAAVARVTFDGDANAGYIYVHPSRELNVVETNIMGVRHGETLEIETPYWTNIDTDNLGRLVGIEILAPGDMKDELRKYADG

Nearest PDB structures (foldseek):
  5ggz-assembly2_C  TM=2.495E-01  e=9.729E-01  Homo sapiens
  6q0w-assembly1_A  TM=3.041E-01  e=2.042E+00  Homo sapiens
  6f8e-assembly1_A  TM=2.437E-01  e=2.172E+00  Toxoplasma gondii ME49
  7bmv-assembly1_A  TM=2.343E-01  e=3.346E+00  Thermochaetoides thermophila DSM 1495
  8gu0-assembly1_B  TM=2.191E-01  e=5.485E+00  Floropilus chiversii

Mean predicted aligned error: 3.18 Å

Solvent-accessible surface area (backbone atoms only — not comparable to full-atom values): 6182 Å² total; per-residue (Å²): 124,56,40,34,46,78,75,40,44,69,60,37,54,49,52,31,49,49,28,41,76,73,72,37,45,74,58,19,56,42,45,72,67,24,35,43,70,48,41,42,56,43,79,90,76,42,32,32,36,43,32,35,47,56,85,62,84,74,53,73,60,48,56,76,70,68,47,91,45,83,49,49,78,42,80,46,95,56,102,34,56,31,34,40,32,22,27,71,83,73,36,56,43,34,36,40,32,38,62,40,72,85,51,44,64,58,41,43,57,54,38,80,106